Protein AF-A0A8T8CUB3-F1 (afdb_monomer_lite)

pLDDT: mean 82.71, std 12.49, range [36.94, 92.12]

Structure (mmCIF, N/CA/C/O backbone):
data_AF-A0A8T8CUB3-F1
#
_entry.id   AF-A0A8T8CUB3-F1
#
loop_
_atom_site.group_PDB
_atom_site.id
_atom_site.type_symbol
_atom_site.label_atom_id
_atom_site.label_alt_id
_atom_site.label_comp_id
_atom_site.label_asym_id
_atom_site.label_entity_id
_atom_site.label_seq_id
_atom_site.pdbx_PDB_ins_code
_atom_site.Cartn_x
_atom_site.Cartn_y
_atom_site.Cartn_z
_atom_site.occupancy
_atom_site.B_iso_or_equiv
_atom_site.auth_seq_id
_atom_site.auth_comp_id
_atom_site.auth_asym_id
_atom_site.auth_atom_id
_atom_site.pdbx_PDB_model_num
ATOM 1 N N . MET A 1 1 ? 21.169 8.599 -9.850 1.00 50.97 1 MET A N 1
ATOM 2 C CA . MET A 1 1 ? 19.977 8.765 -8.990 1.00 50.97 1 MET A CA 1
ATOM 3 C C . MET A 1 1 ? 20.097 10.089 -8.255 1.00 50.97 1 MET A C 1
ATOM 5 O O . MET A 1 1 ? 21.104 10.265 -7.575 1.00 50.97 1 MET A O 1
ATOM 9 N N . PRO A 1 2 ? 19.155 11.033 -8.402 1.00 53.00 2 PRO A N 1
ATOM 10 C CA . PRO A 1 2 ? 19.128 12.199 -7.525 1.00 53.00 2 PRO A CA 1
ATOM 11 C C . PRO A 1 2 ? 19.011 11.725 -6.070 1.00 53.00 2 PRO A C 1
ATOM 13 O O . PRO A 1 2 ? 18.234 10.813 -5.780 1.00 53.00 2 PRO A O 1
ATOM 16 N N . LYS A 1 3 ? 19.822 12.296 -5.170 1.00 63.41 3 LYS A N 1
ATOM 17 C CA . LYS A 1 3 ? 19.738 12.015 -3.732 1.00 63.41 3 LYS A CA 1
ATOM 18 C C . LYS A 1 3 ? 18.378 12.514 -3.251 1.00 63.41 3 LYS A C 1
ATOM 20 O O . LYS A 1 3 ? 18.123 13.714 -3.267 1.00 63.41 3 LYS A O 1
ATOM 25 N N . LEU A 1 4 ? 17.492 11.581 -2.916 1.00 69.06 4 LEU A N 1
ATOM 26 C CA . LEU A 1 4 ? 16.205 11.904 -2.313 1.00 69.06 4 LEU A CA 1
ATOM 27 C C . LEU A 1 4 ? 16.450 12.475 -0.917 1.00 69.06 4 LEU A C 1
ATOM 29 O O . LEU A 1 4 ? 17.323 11.995 -0.194 1.00 69.06 4 LEU A O 1
ATOM 33 N N . ASP A 1 5 ? 15.675 13.496 -0.570 1.00 83.88 5 ASP A N 1
ATOM 34 C CA . ASP A 1 5 ? 15.672 14.099 0.756 1.00 83.88 5 ASP A CA 1
ATOM 35 C C . ASP A 1 5 ? 15.454 13.008 1.840 1.00 83.88 5 ASP A C 1
ATOM 37 O O . ASP A 1 5 ? 14.534 12.189 1.694 1.00 83.88 5 ASP A O 1
ATOM 41 N N . PRO A 1 6 ? 16.293 12.943 2.894 1.00 83.31 6 PRO A N 1
ATOM 42 C CA . PRO A 1 6 ? 16.169 11.943 3.955 1.00 83.31 6 PRO A CA 1
ATOM 43 C C . PRO A 1 6 ? 14.801 11.947 4.649 1.00 83.31 6 PRO A C 1
ATOM 45 O O . PRO A 1 6 ? 14.264 10.877 4.948 1.00 83.31 6 PRO A O 1
ATOM 48 N N . ASP A 1 7 ? 14.198 13.118 4.848 1.00 86.00 7 ASP A N 1
ATOM 49 C CA . ASP A 1 7 ? 12.898 13.256 5.507 1.00 86.00 7 ASP A CA 1
ATOM 50 C C . ASP A 1 7 ? 11.778 12.751 4.598 1.00 86.00 7 ASP A C 1
ATOM 52 O O . ASP A 1 7 ? 10.827 12.094 5.042 1.00 86.00 7 ASP A O 1
ATOM 56 N N . LEU A 1 8 ? 11.920 12.980 3.289 1.00 82.44 8 LEU A N 1
ATOM 57 C CA . LEU A 1 8 ? 11.018 12.411 2.295 1.00 82.44 8 LEU A CA 1
ATOM 58 C C . LEU A 1 8 ? 11.084 10.879 2.306 1.00 82.44 8 LEU A C 1
ATOM 60 O O . LEU A 1 8 ? 10.040 10.227 2.247 1.00 82.44 8 LEU A O 1
ATOM 64 N N . LEU A 1 9 ? 12.280 10.294 2.401 1.00 83.00 9 LEU A N 1
ATOM 65 C CA . LEU A 1 9 ? 12.453 8.842 2.499 1.00 83.00 9 LEU A CA 1
ATOM 66 C C . LEU A 1 9 ? 11.840 8.283 3.786 1.00 83.00 9 LEU A C 1
ATOM 68 O O . LEU A 1 9 ? 11.083 7.313 3.721 1.00 83.00 9 LEU A O 1
ATOM 72 N N . ALA A 1 10 ? 12.086 8.924 4.930 1.00 88.00 10 ALA A N 1
ATOM 73 C CA . ALA A 1 10 ? 11.518 8.515 6.212 1.00 88.00 10 ALA A CA 1
ATOM 74 C C . ALA A 1 10 ? 9.980 8.538 6.190 1.00 88.00 10 ALA A C 1
ATOM 76 O O . ALA A 1 10 ? 9.326 7.594 6.643 1.00 88.00 10 ALA A O 1
ATOM 77 N N . ARG A 1 11 ? 9.382 9.581 5.597 1.00 85.88 11 ARG A N 1
ATOM 78 C CA . ARG A 1 11 ? 7.923 9.688 5.444 1.00 85.88 11 ARG A CA 1
ATOM 79 C C . ARG A 1 11 ? 7.361 8.590 4.541 1.00 85.88 11 ARG A C 1
ATOM 81 O O . ARG A 1 11 ? 6.317 8.022 4.854 1.00 85.88 11 ARG A O 1
ATOM 88 N N . ARG A 1 12 ? 8.044 8.277 3.436 1.00 87.31 12 ARG A N 1
ATOM 89 C CA . ARG A 1 12 ? 7.644 7.196 2.521 1.00 87.31 12 ARG A CA 1
ATOM 90 C C . ARG A 1 12 ? 7.737 5.823 3.180 1.00 87.31 12 ARG A C 1
ATOM 92 O O . ARG A 1 12 ? 6.804 5.044 3.019 1.00 87.31 12 ARG A O 1
ATOM 99 N N . SER A 1 13 ? 8.802 5.561 3.942 1.00 87.19 13 SER A N 1
ATOM 100 C CA . SER A 1 13 ? 8.964 4.312 4.698 1.00 87.19 13 SER A CA 1
ATOM 101 C C . SER A 1 13 ? 7.792 4.098 5.643 1.00 87.19 13 SER A C 1
ATOM 103 O O . SER A 1 13 ? 7.119 3.083 5.540 1.00 87.19 13 SER A O 1
ATOM 105 N N . ARG A 1 14 ? 7.454 5.104 6.462 1.00 89.94 14 ARG A N 1
ATOM 106 C CA . ARG A 1 14 ? 6.320 5.006 7.396 1.00 89.94 14 ARG A CA 1
ATOM 107 C C . ARG A 1 14 ? 5.006 4.657 6.705 1.00 89.94 14 ARG A C 1
ATOM 109 O O . ARG A 1 14 ? 4.259 3.830 7.208 1.00 89.94 14 ARG A O 1
ATOM 116 N N . ILE A 1 15 ? 4.730 5.253 5.543 1.00 89.38 15 ILE A N 1
ATOM 117 C CA . ILE A 1 15 ? 3.519 4.931 4.774 1.00 89.38 15 ILE A CA 1
ATOM 118 C C . ILE A 1 15 ? 3.527 3.460 4.337 1.00 89.38 15 ILE A C 1
ATOM 120 O O . ILE A 1 15 ? 2.497 2.798 4.428 1.00 89.38 15 ILE A O 1
ATOM 124 N N . LEU A 1 16 ? 4.664 2.943 3.867 1.00 89.00 16 LEU A N 1
ATOM 125 C CA . LEU A 1 16 ? 4.786 1.539 3.469 1.00 89.00 16 LEU A CA 1
ATOM 126 C C . LEU A 1 16 ? 4.656 0.592 4.668 1.00 89.00 16 LEU A C 1
ATOM 128 O O . LEU A 1 16 ? 3.956 -0.413 4.565 1.00 89.00 16 LEU A O 1
ATOM 132 N N . ASP A 1 17 ? 5.257 0.941 5.803 1.00 91.12 17 ASP A N 1
ATOM 133 C CA . ASP A 1 17 ? 5.165 0.170 7.045 1.00 91.12 17 ASP A CA 1
ATOM 134 C C . ASP A 1 17 ? 3.710 0.088 7.531 1.00 91.12 17 ASP A C 1
ATOM 136 O O . ASP A 1 17 ? 3.199 -1.000 7.798 1.00 91.12 17 ASP A O 1
ATOM 140 N N . GLU A 1 18 ? 2.991 1.216 7.528 1.00 91.19 18 GLU A N 1
ATOM 141 C CA . GLU A 1 18 ? 1.561 1.266 7.854 1.00 91.19 18 GLU A CA 1
ATOM 142 C C . GLU A 1 18 ? 0.721 0.373 6.930 1.00 91.19 18 GLU A C 1
ATOM 144 O O . GLU A 1 18 ? -0.195 -0.314 7.387 1.00 91.19 18 GLU A O 1
ATOM 149 N N . ILE A 1 19 ? 1.030 0.347 5.630 1.00 89.56 19 ILE A N 1
ATOM 150 C CA . ILE A 1 19 ? 0.344 -0.531 4.675 1.00 89.56 19 ILE A CA 1
ATOM 151 C C . ILE A 1 19 ? 0.628 -1.992 5.002 1.00 89.56 19 ILE A C 1
ATOM 153 O O . ILE A 1 19 ? -0.308 -2.790 5.053 1.00 89.56 19 ILE A O 1
ATOM 157 N N . CYS A 1 20 ? 1.888 -2.351 5.241 1.00 90.38 20 CYS A N 1
ATOM 158 C CA . CYS A 1 20 ? 2.283 -3.716 5.573 1.00 90.38 20 CYS A CA 1
ATOM 159 C C . CYS A 1 20 ? 1.600 -4.218 6.850 1.00 90.38 20 CYS A C 1
ATOM 161 O O . CYS A 1 20 ? 1.137 -5.364 6.883 1.00 90.38 20 CYS A O 1
ATOM 163 N N . ASP A 1 21 ? 1.485 -3.359 7.863 1.00 91.81 21 ASP A N 1
ATOM 164 C CA . ASP A 1 21 ? 0.852 -3.679 9.142 1.00 91.81 21 ASP A CA 1
ATOM 165 C C . ASP A 1 21 ? -0.677 -3.596 9.129 1.00 91.81 21 ASP A C 1
ATOM 167 O O . ASP A 1 21 ? -1.332 -4.214 9.979 1.00 91.81 21 ASP A O 1
ATOM 171 N N . SER A 1 22 ? -1.266 -2.899 8.152 1.00 89.38 22 SER A N 1
ATOM 172 C CA . SER A 1 22 ? -2.718 -2.842 7.990 1.00 89.38 22 SER A CA 1
ATOM 173 C C . SER A 1 22 ? -3.312 -4.242 7.803 1.00 89.38 22 SER A C 1
ATOM 175 O O . SER A 1 22 ? -2.703 -5.139 7.210 1.00 89.38 22 SER A O 1
ATOM 177 N N . LYS A 1 23 ? -4.520 -4.462 8.334 1.00 90.12 23 LYS A N 1
ATOM 178 C CA . LYS A 1 23 ? -5.184 -5.769 8.291 1.00 90.12 23 LYS A CA 1
ATOM 179 C C . LYS A 1 23 ? -6.242 -5.810 7.196 1.00 90.12 23 LYS A C 1
ATOM 181 O O . LYS A 1 23 ? -7.105 -4.947 7.129 1.00 90.12 23 LYS A O 1
ATOM 186 N N . HIS A 1 24 ? -6.235 -6.877 6.408 1.00 86.25 24 HIS A N 1
ATOM 187 C CA . HIS A 1 24 ? -7.318 -7.251 5.510 1.00 86.25 24 HIS A CA 1
ATOM 188 C C . HIS A 1 24 ? -7.827 -8.639 5.891 1.00 86.25 24 HIS A C 1
ATOM 190 O O . HIS A 1 24 ? -7.066 -9.608 5.884 1.00 86.25 24 HIS A O 1
ATOM 196 N N . ARG A 1 25 ? -9.114 -8.745 6.250 1.00 85.19 25 ARG A N 1
ATOM 197 C CA . ARG A 1 25 ? -9.756 -10.016 6.648 1.00 85.19 25 ARG A CA 1
ATOM 198 C C . ARG A 1 25 ? -8.948 -10.798 7.701 1.00 85.19 25 ARG A C 1
ATOM 200 O O . ARG A 1 25 ? -8.748 -12.003 7.588 1.00 85.19 25 ARG A O 1
ATOM 207 N N . GLY A 1 26 ? -8.427 -10.085 8.701 1.00 85.50 26 GLY A N 1
ATOM 208 C CA . GLY A 1 26 ? -7.647 -10.662 9.802 1.00 85.50 26 GLY A CA 1
ATOM 209 C C . GLY A 1 26 ? -6.172 -10.958 9.498 1.00 85.50 26 GLY A C 1
ATOM 210 O O . GLY A 1 26 ? -5.435 -11.286 10.425 1.00 85.50 26 GLY A O 1
ATOM 211 N N . LYS A 1 27 ? -5.704 -10.795 8.253 1.00 88.00 27 LYS A N 1
ATOM 212 C CA . LYS A 1 27 ? -4.292 -10.969 7.867 1.00 88.00 27 LYS A CA 1
ATOM 213 C C . LYS A 1 27 ? -3.619 -9.621 7.624 1.00 88.00 27 LYS A C 1
ATOM 215 O O . LYS A 1 27 ? -4.265 -8.699 7.137 1.00 88.00 27 LYS A O 1
ATOM 220 N N . LYS A 1 28 ? -2.327 -9.505 7.940 1.00 90.44 28 LYS A N 1
ATOM 221 C CA . LYS A 1 28 ? -1.524 -8.327 7.574 1.00 90.44 28 LYS A CA 1
ATOM 222 C C . LYS A 1 28 ? -1.426 -8.222 6.050 1.00 90.44 28 LYS A C 1
ATOM 224 O O . LYS A 1 28 ? -1.167 -9.225 5.392 1.00 90.44 28 LYS A O 1
ATOM 229 N N . ARG A 1 29 ? -1.613 -7.035 5.472 1.00 88.31 29 ARG A N 1
ATOM 230 C CA . ARG A 1 29 ? -1.539 -6.854 4.013 1.00 88.31 29 ARG A CA 1
ATOM 231 C C . ARG A 1 29 ? -0.132 -7.097 3.475 1.00 88.31 29 ARG A C 1
ATOM 233 O O . ARG A 1 29 ? -0.008 -7.593 2.361 1.00 88.31 29 ARG A O 1
ATOM 240 N N . GLY A 1 30 ? 0.901 -6.870 4.287 1.00 86.38 30 GLY A N 1
ATOM 241 C CA . GLY A 1 30 ? 2.286 -7.196 3.937 1.00 86.38 30 GLY A CA 1
ATOM 242 C C . GLY A 1 30 ? 2.552 -8.690 3.705 1.00 86.38 30 GLY A C 1
ATOM 243 O O . GLY A 1 30 ? 3.549 -9.029 3.078 1.00 86.38 30 GLY A O 1
ATOM 244 N N . SER A 1 31 ? 1.675 -9.595 4.163 1.00 86.88 31 SER A N 1
ATOM 245 C CA . SER A 1 31 ? 1.801 -11.038 3.897 1.00 86.88 31 SER A CA 1
ATOM 246 C C . SER A 1 31 ? 0.953 -11.533 2.721 1.00 86.88 31 SER A C 1
ATOM 248 O O . SER A 1 31 ? 0.935 -12.732 2.439 1.00 86.88 31 SER A O 1
ATOM 250 N N . LEU A 1 32 ? 0.237 -10.640 2.030 1.00 87.06 32 LEU A N 1
ATOM 251 C CA . LEU A 1 32 ? -0.571 -10.992 0.864 1.00 87.06 32 LEU A CA 1
ATOM 252 C C . LEU A 1 32 ? 0.279 -11.001 -0.419 1.00 87.06 32 LEU A C 1
ATOM 254 O O . LEU A 1 32 ? 1.208 -10.205 -0.558 1.00 87.06 32 LEU A O 1
ATOM 258 N N . PRO A 1 33 ? -0.037 -11.874 -1.394 1.00 85.75 33 PRO A N 1
ATOM 259 C CA . PRO A 1 33 ? 0.722 -11.956 -2.637 1.00 85.75 33 PRO A CA 1
ATOM 260 C C . PRO A 1 33 ? 0.534 -10.696 -3.493 1.00 85.75 33 PRO A C 1
ATOM 262 O O . PRO A 1 33 ? -0.559 -10.435 -3.999 1.00 85.75 33 PRO A O 1
ATOM 265 N N . PHE A 1 34 ? 1.622 -9.955 -3.734 1.00 83.19 34 PHE A N 1
ATOM 266 C CA . PHE A 1 34 ? 1.589 -8.746 -4.569 1.00 83.19 34 PHE A CA 1
ATOM 267 C C . PHE A 1 34 ? 1.193 -9.037 -6.026 1.00 83.19 34 PHE A C 1
ATOM 269 O O . PHE A 1 34 ? 0.613 -8.185 -6.688 1.00 83.19 34 PHE A O 1
ATOM 276 N N . ALA A 1 35 ? 1.472 -10.245 -6.527 1.00 82.31 35 ALA A N 1
ATOM 277 C CA . ALA A 1 35 ? 1.175 -10.647 -7.902 1.00 82.31 35 ALA A CA 1
ATOM 278 C C . ALA A 1 35 ? -0.333 -10.662 -8.225 1.00 82.31 35 ALA A C 1
ATOM 280 O O . ALA A 1 35 ? -0.719 -10.598 -9.390 1.00 82.31 35 ALA A O 1
ATOM 281 N N . LEU A 1 36 ? -1.183 -10.734 -7.194 1.00 84.38 36 LEU A N 1
ATOM 282 C CA . LEU A 1 36 ? -2.644 -10.656 -7.304 1.00 84.38 36 LEU A CA 1
ATOM 283 C C . LEU A 1 36 ? -3.188 -9.270 -6.927 1.00 84.38 36 LEU A C 1
ATOM 285 O O . LEU A 1 36 ? -4.403 -9.067 -6.880 1.00 84.38 36 LEU A O 1
ATOM 289 N N . MET A 1 37 ? -2.307 -8.316 -6.620 1.00 85.25 37 MET A N 1
ATOM 290 C CA . MET A 1 37 ? -2.708 -6.966 -6.266 1.00 85.25 37 MET A CA 1
ATOM 291 C C . MET A 1 37 ? -3.150 -6.212 -7.524 1.00 85.25 37 MET A C 1
ATOM 293 O O . MET A 1 37 ? -2.424 -6.131 -8.510 1.00 85.25 37 MET A O 1
ATOM 297 N N . ASP A 1 38 ? -4.349 -5.639 -7.467 1.00 84.75 38 ASP A N 1
ATOM 298 C CA . ASP A 1 38 ? -4.939 -4.835 -8.531 1.00 84.75 38 ASP A CA 1
ATOM 299 C C . ASP A 1 38 ? -5.094 -3.398 -8.018 1.00 84.75 38 ASP A C 1
ATOM 301 O O . ASP A 1 38 ? -5.103 -3.141 -6.808 1.00 84.75 38 ASP A O 1
ATOM 305 N N . ARG A 1 39 ? -5.275 -2.451 -8.936 1.00 85.31 39 ARG A N 1
ATOM 306 C CA . ARG A 1 39 ? -5.515 -1.040 -8.635 1.00 85.31 39 ARG A CA 1
ATOM 307 C C . ARG A 1 39 ? -6.680 -0.852 -7.664 1.00 85.31 39 ARG A C 1
ATOM 309 O O . ARG A 1 39 ? -6.617 0.036 -6.822 1.00 85.31 39 ARG A O 1
ATOM 316 N N . ARG A 1 40 ? -7.724 -1.684 -7.755 1.00 87.56 40 ARG A N 1
ATOM 317 C CA . ARG A 1 40 ? -8.880 -1.640 -6.839 1.00 87.56 40 ARG A CA 1
ATOM 318 C C . ARG A 1 40 ? -8.458 -1.816 -5.380 1.00 87.56 40 ARG A C 1
ATOM 320 O O . ARG A 1 40 ? -8.828 -0.992 -4.556 1.00 87.56 40 ARG A O 1
ATOM 327 N N . HIS A 1 41 ? -7.594 -2.790 -5.090 1.00 88.62 41 HIS A N 1
ATOM 328 C CA . HIS A 1 41 ? -7.088 -3.020 -3.735 1.00 88.62 41 HIS A CA 1
ATOM 329 C C . HIS A 1 41 ? -6.273 -1.827 -3.219 1.00 88.62 41 HIS A C 1
ATOM 331 O O . HIS A 1 41 ? -6.386 -1.465 -2.056 1.00 88.62 41 HIS A O 1
ATOM 337 N N . VAL A 1 42 ? -5.477 -1.178 -4.078 1.00 88.06 42 V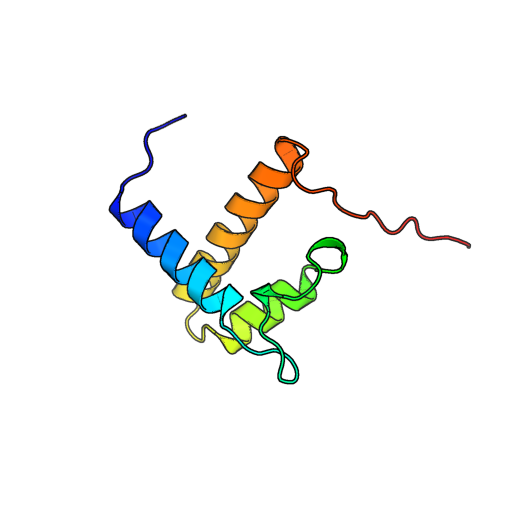AL A N 1
ATOM 338 C CA . VAL A 1 42 ? -4.712 0.023 -3.695 1.00 88.06 42 VAL A CA 1
ATOM 339 C C . VAL A 1 42 ? -5.644 1.173 -3.307 1.00 88.06 42 VAL A C 1
ATOM 341 O O . VAL A 1 42 ? -5.366 1.884 -2.343 1.00 88.06 42 VAL A O 1
ATOM 344 N N . LEU A 1 43 ? -6.754 1.349 -4.028 1.00 90.81 43 LEU A N 1
ATOM 345 C CA . LEU A 1 43 ? -7.758 2.365 -3.704 1.00 90.81 43 LEU A CA 1
ATOM 346 C C . LEU A 1 43 ? -8.521 2.037 -2.419 1.00 90.81 43 LEU A C 1
ATOM 348 O O . LEU A 1 43 ? -8.721 2.932 -1.609 1.00 90.81 43 LEU A O 1
ATOM 352 N N . GLU A 1 44 ? -8.872 0.771 -2.196 1.00 90.81 44 GLU A N 1
ATOM 353 C CA . GLU A 1 44 ? -9.487 0.332 -0.938 1.00 90.81 44 GLU A CA 1
ATOM 354 C C . GLU A 1 44 ? -8.570 0.622 0.256 1.00 90.81 44 GLU A C 1
ATOM 356 O O . GLU A 1 44 ? -9.001 1.236 1.225 1.00 90.81 44 GLU A O 1
ATOM 361 N N . ILE A 1 45 ? -7.281 0.266 0.169 1.00 90.75 45 ILE A N 1
ATOM 362 C CA . ILE A 1 45 ? -6.308 0.549 1.238 1.00 90.75 45 ILE A CA 1
ATOM 363 C C . ILE A 1 45 ? -6.182 2.056 1.471 1.00 90.75 45 ILE A C 1
ATOM 365 O O . ILE A 1 45 ? -6.135 2.509 2.613 1.00 90.75 45 ILE A O 1
ATOM 369 N N . ARG A 1 46 ? -6.120 2.837 0.388 1.00 91.38 46 ARG A N 1
ATOM 370 C CA . ARG A 1 46 ? -6.057 4.298 0.452 1.00 91.38 46 ARG A CA 1
ATOM 371 C C . ARG A 1 46 ? -7.259 4.857 1.212 1.00 91.38 46 ARG A C 1
ATOM 373 O O . ARG A 1 46 ? -7.064 5.693 2.087 1.00 91.38 46 ARG A O 1
ATOM 380 N N . ASP A 1 47 ? -8.461 4.403 0.878 1.00 89.94 47 ASP A N 1
ATOM 381 C CA . ASP A 1 47 ? -9.705 4.904 1.465 1.00 89.94 47 ASP A CA 1
ATOM 382 C C . ASP A 1 47 ? -9.886 4.432 2.918 1.00 89.94 47 ASP A C 1
ATOM 384 O O . ASP A 1 47 ? -10.403 5.180 3.743 1.00 89.94 47 ASP A O 1
ATOM 388 N N . GLU A 1 48 ? -9.386 3.242 3.262 1.00 90.25 48 GLU A N 1
ATOM 389 C CA . GLU A 1 48 ? -9.348 2.732 4.639 1.00 90.25 48 GLU A CA 1
ATOM 390 C C . GLU A 1 48 ? -8.352 3.497 5.528 1.00 90.25 48 GLU A C 1
ATOM 392 O O . GLU A 1 48 ? -8.652 3.797 6.682 1.00 90.25 48 GLU A O 1
ATOM 397 N N . LEU A 1 49 ? -7.152 3.801 5.018 1.00 87.88 49 LEU A N 1
ATOM 398 C CA . LEU A 1 49 ? -6.067 4.380 5.819 1.00 87.88 49 LEU A CA 1
ATOM 399 C C . LEU A 1 49 ? -6.038 5.910 5.817 1.00 87.88 49 LEU A C 1
ATOM 401 O O . LEU A 1 49 ? -5.379 6.497 6.681 1.00 87.88 49 LEU A O 1
ATOM 405 N N . ARG A 1 50 ? -6.668 6.570 4.836 1.00 92.12 50 ARG A N 1
ATOM 406 C CA . ARG A 1 50 ? -6.588 8.024 4.632 1.00 92.12 50 ARG A CA 1
ATOM 407 C C . ARG A 1 50 ? -7.944 8.616 4.255 1.00 92.12 50 ARG A C 1
ATOM 409 O O . ARG A 1 50 ? -8.533 8.280 3.233 1.00 92.12 50 ARG A O 1
ATOM 416 N N . SER A 1 51 ? -8.371 9.614 5.023 1.00 89.31 51 SER A N 1
ATOM 417 C CA . SER A 1 51 ? -9.620 10.352 4.797 1.00 89.31 51 SER A CA 1
ATOM 418 C C . SER A 1 51 ? -9.432 11.699 4.093 1.00 89.31 51 SER A C 1
ATOM 420 O O . SER A 1 51 ? -10.389 12.244 3.550 1.00 89.31 51 SER A O 1
ATOM 422 N N . THR A 1 52 ? -8.216 12.260 4.088 1.00 91.69 52 THR A N 1
ATOM 423 C CA . THR A 1 52 ? -7.957 13.584 3.505 1.00 91.69 52 THR A CA 1
ATOM 424 C C . THR A 1 52 ? -7.419 13.483 2.073 1.00 91.69 52 THR A C 1
ATOM 426 O O . THR A 1 52 ? -6.520 12.675 1.816 1.00 91.69 52 THR A O 1
ATOM 429 N N . PRO A 1 53 ? -7.878 14.338 1.134 1.00 88.56 53 PRO A N 1
ATOM 430 C CA . PRO A 1 53 ? -7.441 14.284 -0.266 1.00 88.56 53 PRO A CA 1
ATOM 431 C C . PRO A 1 53 ? -5.920 14.386 -0.450 1.00 88.56 53 PRO A C 1
ATOM 433 O O . PRO A 1 53 ? -5.337 13.692 -1.284 1.00 88.56 53 PRO A O 1
ATOM 436 N N . GLY A 1 54 ? -5.252 15.214 0.361 1.00 89.06 54 GLY A N 1
ATOM 437 C CA . GLY A 1 54 ? -3.795 15.363 0.322 1.00 89.06 54 GLY A CA 1
ATOM 438 C C . GLY A 1 54 ? -3.064 14.070 0.688 1.00 89.06 54 GLY A C 1
ATOM 439 O O . GLY A 1 54 ? -2.174 13.632 -0.040 1.00 89.06 54 GLY A O 1
ATOM 440 N N . ALA A 1 55 ? -3.483 13.408 1.768 1.00 87.62 55 ALA A N 1
ATOM 441 C CA . ALA A 1 55 ? -2.839 12.179 2.218 1.00 87.62 55 ALA A CA 1
ATOM 442 C C . ALA A 1 55 ? -3.154 10.981 1.307 1.00 87.62 55 ALA A C 1
ATOM 444 O O . ALA A 1 55 ? -2.302 10.113 1.116 1.00 87.62 55 ALA A O 1
ATOM 445 N N . GLN A 1 56 ? -4.341 10.959 0.697 1.00 91.81 56 GLN A N 1
ATOM 446 C CA . GLN A 1 56 ? -4.701 9.994 -0.342 1.00 91.81 56 GLN A CA 1
ATOM 447 C C . GLN A 1 56 ? -3.808 10.121 -1.587 1.00 91.81 56 GLN A C 1
ATOM 449 O O . GLN A 1 56 ? -3.370 9.112 -2.141 1.00 91.81 56 GLN A O 1
ATOM 454 N N . ASN A 1 57 ? -3.512 11.348 -2.025 1.00 91.00 57 ASN A N 1
ATOM 455 C CA . ASN A 1 57 ? -2.617 11.587 -3.157 1.00 91.00 57 ASN A CA 1
ATOM 456 C C . ASN A 1 57 ? -1.175 1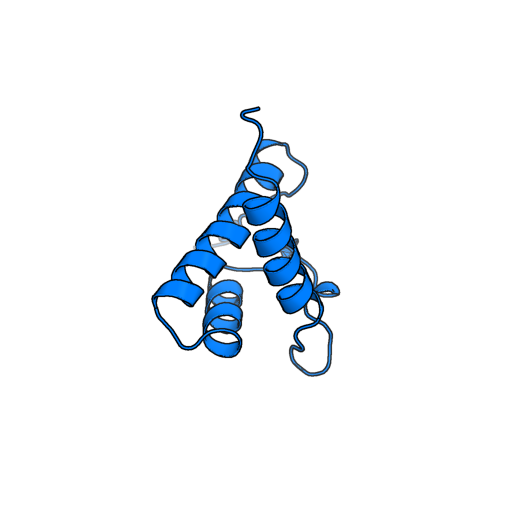1.174 -2.835 1.00 91.00 57 ASN A C 1
ATOM 458 O O . ASN A 1 57 ? -0.534 10.487 -3.632 1.00 91.00 57 ASN A O 1
ATOM 462 N N . ASP A 1 58 ? -0.681 11.548 -1.652 1.00 88.75 58 ASP A N 1
ATOM 463 C CA . ASP A 1 58 ? 0.644 11.140 -1.182 1.00 88.75 58 AS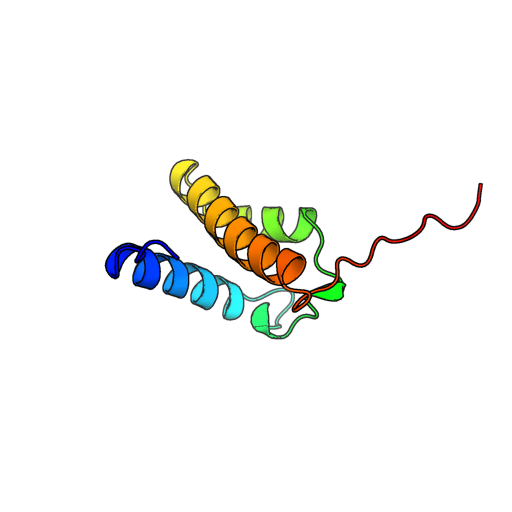P A CA 1
ATOM 464 C C . ASP A 1 58 ? 0.767 9.609 -1.166 1.00 88.75 58 ASP A C 1
ATOM 466 O O . ASP A 1 58 ? 1.725 9.067 -1.710 1.00 88.75 58 ASP A O 1
ATOM 470 N N . PHE A 1 59 ? -0.242 8.902 -0.652 1.00 90.69 59 PHE A N 1
ATOM 471 C CA . PHE A 1 59 ? -0.294 7.440 -0.643 1.00 90.69 59 PHE A CA 1
ATOM 472 C C . PHE A 1 59 ? -0.129 6.829 -2.042 1.00 90.69 59 PHE A C 1
ATOM 474 O O . PHE A 1 59 ? 0.740 5.981 -2.265 1.00 90.69 59 PHE A O 1
ATOM 481 N N . VAL A 1 60 ? -0.932 7.290 -3.009 1.00 90.62 60 VAL A N 1
ATOM 482 C CA . VAL A 1 60 ? -0.888 6.779 -4.388 1.00 90.62 60 VAL A CA 1
ATOM 483 C C . VAL A 1 60 ? 0.474 7.051 -5.021 1.00 90.62 60 VAL A C 1
ATOM 485 O O . VAL A 1 60 ? 1.008 6.171 -5.697 1.00 90.62 60 VAL A O 1
ATOM 488 N N . LYS A 1 61 ? 1.075 8.220 -4.769 1.00 89.62 61 LYS A N 1
ATOM 489 C CA . LYS A 1 61 ? 2.415 8.560 -5.272 1.00 89.62 61 LYS A CA 1
ATOM 490 C C . LYS A 1 61 ? 3.489 7.623 -4.727 1.00 89.62 61 LYS A C 1
ATOM 492 O O . LYS A 1 61 ? 4.340 7.186 -5.497 1.00 89.62 61 LYS A O 1
ATOM 497 N N . VAL A 1 62 ? 3.451 7.297 -3.433 1.00 90.81 62 VAL A N 1
ATOM 498 C CA . VAL A 1 62 ? 4.430 6.387 -2.813 1.00 90.81 62 V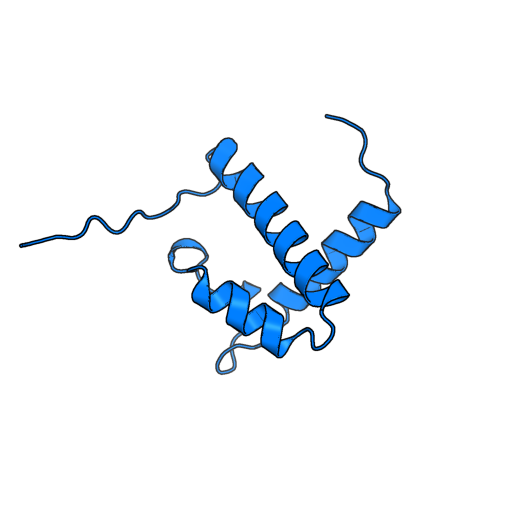AL A CA 1
ATOM 499 C C . VAL A 1 62 ? 4.334 4.986 -3.410 1.00 90.81 62 VAL A C 1
ATOM 501 O O . VAL A 1 62 ? 5.345 4.442 -3.852 1.00 90.81 62 VAL A O 1
ATOM 504 N N . ILE A 1 63 ? 3.124 4.431 -3.492 1.00 89.50 63 ILE A N 1
ATOM 505 C CA . ILE A 1 63 ? 2.905 3.084 -4.037 1.00 89.50 63 ILE A CA 1
ATOM 506 C C . ILE A 1 63 ? 3.265 3.021 -5.521 1.00 89.50 63 ILE A C 1
ATOM 508 O O . ILE A 1 63 ? 3.953 2.093 -5.948 1.00 89.50 63 ILE A O 1
ATOM 512 N N . SER A 1 64 ? 2.868 4.033 -6.296 1.00 88.75 64 SER A N 1
ATOM 513 C CA . SER A 1 64 ? 3.195 4.117 -7.723 1.00 88.75 64 SER A CA 1
ATOM 514 C C . SER A 1 64 ? 4.701 4.204 -7.955 1.00 88.75 64 SER A C 1
ATOM 516 O O . SER A 1 64 ? 5.210 3.536 -8.846 1.00 88.75 64 SER A O 1
ATOM 518 N N . ALA A 1 65 ? 5.426 4.976 -7.140 1.00 88.81 65 ALA A N 1
ATOM 519 C CA . ALA A 1 65 ? 6.877 5.078 -7.253 1.00 88.81 65 ALA A CA 1
ATOM 520 C C . ALA A 1 65 ? 7.575 3.744 -6.939 1.00 88.81 65 ALA A C 1
ATOM 522 O O . ALA A 1 65 ? 8.477 3.343 -7.669 1.00 88.81 65 ALA A O 1
ATOM 523 N N . MET A 1 66 ? 7.141 3.043 -5.886 1.00 87.00 66 MET A N 1
ATOM 524 C CA . MET A 1 66 ? 7.733 1.765 -5.482 1.00 87.00 66 MET A CA 1
ATOM 525 C C . MET A 1 66 ? 7.509 0.674 -6.535 1.00 87.00 66 MET A C 1
ATOM 527 O O . MET A 1 66 ? 8.468 0.055 -6.994 1.00 87.00 66 MET A O 1
ATOM 531 N N . TYR A 1 67 ? 6.255 0.445 -6.942 1.00 84.31 67 TYR A N 1
ATOM 532 C CA . TYR A 1 67 ? 5.952 -0.588 -7.935 1.00 84.31 67 TYR A CA 1
ATOM 533 C C . TYR A 1 67 ? 6.389 -0.194 -9.344 1.00 84.31 67 TYR A C 1
ATOM 535 O O . TYR A 1 67 ? 6.785 -1.073 -10.099 1.00 84.31 67 TYR A O 1
ATOM 543 N N . GLY A 1 68 ? 6.374 1.097 -9.691 1.00 86.69 68 GLY A N 1
ATOM 544 C CA . GLY A 1 68 ? 6.920 1.592 -10.955 1.00 86.69 68 GLY A CA 1
ATOM 545 C C . GLY A 1 68 ? 8.395 1.229 -11.095 1.00 86.69 68 GLY A C 1
ATOM 546 O O . GLY A 1 68 ? 8.762 0.531 -12.035 1.00 86.69 68 GLY A O 1
ATOM 547 N N . TRP A 1 69 ? 9.209 1.570 -10.089 1.00 88.62 69 TRP A N 1
ATOM 548 C CA . TRP A 1 69 ? 10.621 1.182 -10.059 1.00 88.62 69 TRP A CA 1
ATOM 549 C C . TRP A 1 69 ? 10.807 -0.342 -10.100 1.00 88.62 69 TRP A C 1
ATOM 551 O O . TRP A 1 69 ? 11.633 -0.844 -10.862 1.00 88.62 69 TRP A O 1
ATOM 561 N N . ALA A 1 70 ? 10.028 -1.091 -9.312 1.00 86.31 70 ALA A N 1
ATOM 562 C CA . ALA A 1 70 ? 10.152 -2.547 -9.251 1.00 86.31 70 ALA A CA 1
ATOM 563 C C . ALA A 1 70 ? 9.804 -3.228 -10.585 1.00 86.31 70 ALA A C 1
ATOM 565 O O . ALA A 1 70 ? 10.428 -4.225 -10.938 1.00 86.31 70 ALA A O 1
ATOM 566 N N . VAL A 1 71 ? 8.829 -2.699 -11.327 1.00 85.44 71 VAL A N 1
ATOM 567 C CA . VAL A 1 71 ? 8.457 -3.201 -12.657 1.00 85.44 71 VAL A CA 1
ATOM 568 C C . VAL A 1 71 ? 9.508 -2.826 -13.700 1.00 85.44 71 VAL A C 1
ATOM 570 O O . VAL A 1 71 ? 9.901 -3.682 -14.487 1.00 85.44 71 VAL A O 1
ATOM 573 N N . GLU A 1 7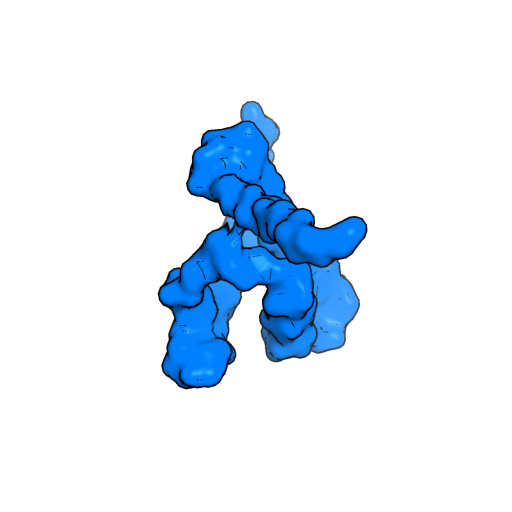2 ? 10.004 -1.587 -13.682 1.00 87.25 72 GLU A N 1
ATOM 574 C CA . GLU A 1 72 ? 11.063 -1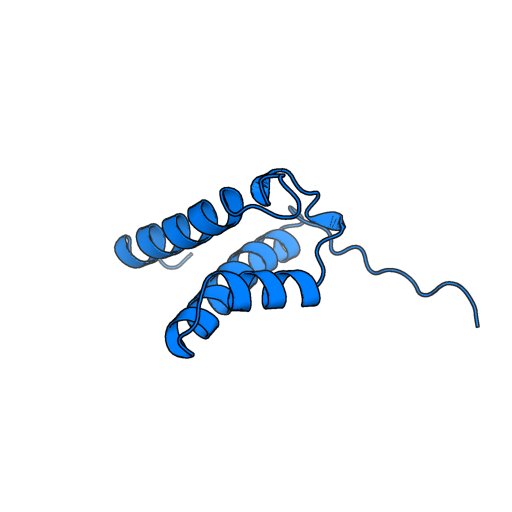.118 -14.590 1.00 87.25 72 GLU A CA 1
ATOM 575 C C . GLU A 1 72 ? 12.373 -1.903 -14.435 1.00 87.25 72 GLU A C 1
ATOM 577 O O . GLU A 1 72 ? 13.085 -2.105 -15.413 1.00 87.25 72 GLU A O 1
ATOM 582 N N . ASN A 1 73 ? 12.679 -2.367 -13.219 1.00 88.81 73 ASN A N 1
ATOM 583 C CA . ASN A 1 73 ? 13.892 -3.131 -12.906 1.00 88.81 73 ASN A CA 1
ATOM 584 C C . ASN A 1 73 ? 13.648 -4.650 -12.864 1.00 88.81 73 ASN A C 1
ATOM 586 O O . ASN A 1 73 ? 14.470 -5.385 -12.326 1.00 88.81 73 ASN A O 1
ATOM 590 N N . GLU A 1 74 ? 12.503 -5.120 -13.372 1.00 82.69 74 GLU A N 1
ATOM 591 C CA . GLU A 1 74 ? 12.119 -6.541 -13.436 1.00 82.69 74 GLU A CA 1
ATOM 592 C C . GLU A 1 74 ? 12.092 -7.287 -12.083 1.00 82.69 74 GLU A C 1
ATOM 594 O O . GLU A 1 74 ? 11.991 -8.515 -12.039 1.00 82.69 74 GLU A O 1
ATOM 599 N N . VAL A 1 75 ? 12.100 -6.553 -10.966 1.00 83.75 75 VAL A N 1
ATOM 600 C CA . VAL A 1 75 ? 11.944 -7.076 -9.597 1.00 83.75 75 VAL A CA 1
ATOM 601 C C . VAL A 1 75 ? 10.507 -7.558 -9.367 1.00 83.75 75 VAL A C 1
ATOM 603 O O . VAL A 1 75 ? 10.270 -8.524 -8.643 1.00 83.75 75 VAL A O 1
ATOM 606 N N . ALA A 1 76 ? 9.535 -6.902 -10.006 1.00 80.12 76 ALA A N 1
ATOM 607 C CA . ALA A 1 76 ? 8.123 -7.262 -9.978 1.00 80.12 76 ALA A CA 1
ATOM 608 C C . ALA A 1 76 ? 7.580 -7.419 -11.402 1.00 80.12 76 ALA A C 1
ATOM 610 O O . ALA A 1 76 ? 7.803 -6.573 -12.264 1.00 80.12 76 ALA A O 1
ATOM 611 N N . LYS A 1 77 ? 6.804 -8.479 -11.651 1.00 75.88 77 LYS A N 1
ATOM 612 C CA . LYS A 1 77 ? 6.120 -8.684 -12.934 1.00 75.88 77 LYS A CA 1
ATOM 613 C C . LYS A 1 77 ? 4.634 -8.407 -12.784 1.00 75.88 77 LYS A C 1
ATOM 615 O O . LYS A 1 77 ? 3.962 -9.012 -11.950 1.00 75.88 77 LYS A O 1
ATOM 620 N N . VAL A 1 78 ? 4.114 -7.515 -13.623 1.00 68.62 78 VAL A N 1
ATOM 621 C CA . VAL A 1 78 ? 2.669 -7.323 -13.755 1.00 68.62 78 VAL A CA 1
ATOM 622 C C . VAL A 1 78 ? 2.111 -8.556 -14.453 1.00 68.62 78 VAL A C 1
ATOM 624 O O . VAL A 1 78 ? 2.388 -8.781 -15.632 1.00 68.62 78 VAL A O 1
ATOM 627 N N . ILE A 1 79 ? 1.314 -9.356 -13.740 1.00 66.19 79 ILE A N 1
ATOM 628 C CA . ILE A 1 79 ? 0.533 -10.417 -14.375 1.00 66.19 79 ILE A CA 1
ATOM 629 C C . ILE A 1 79 ? -0.550 -9.726 -15.197 1.00 66.19 79 ILE A C 1
ATOM 631 O O . ILE A 1 79 ? -1.631 -9.394 -14.710 1.00 66.19 79 ILE A O 1
ATOM 635 N N . ARG A 1 80 ? -0.254 -9.492 -16.475 1.00 58.97 80 ARG A N 1
ATOM 636 C CA . ARG A 1 80 ? -1.298 -9.235 -17.456 1.00 58.97 80 ARG A CA 1
ATOM 637 C C . ARG A 1 80 ? -2.116 -10.511 -17.522 1.00 58.97 80 ARG A C 1
ATOM 639 O O . ARG A 1 80 ? -1.666 -11.508 -18.080 1.00 58.97 80 ARG A O 1
ATOM 646 N N . ARG A 1 81 ? -3.303 -10.501 -16.915 1.00 55.75 81 ARG A N 1
ATOM 647 C CA . ARG A 1 81 ? -4.308 -11.509 -17.233 1.00 55.75 81 ARG A CA 1
ATOM 648 C C . ARG A 1 81 ? -4.598 -11.343 -18.723 1.00 55.75 81 ARG A C 1
ATOM 650 O O . ARG A 1 81 ? -5.313 -10.422 -19.103 1.00 55.75 81 ARG A O 1
ATOM 657 N N . CYS A 1 82 ? -3.980 -12.177 -19.560 1.00 45.31 82 CYS A N 1
ATOM 658 C CA . CYS A 1 82 ? -4.478 -12.411 -20.905 1.00 45.31 82 CYS A CA 1
ATOM 659 C C . CYS A 1 82 ? -5.942 -12.807 -20.738 1.00 45.31 82 CYS A C 1
ATOM 661 O O . CYS A 1 82 ? -6.238 -13.813 -20.090 1.00 45.31 82 CYS A O 1
ATOM 663 N N . GLY A 1 83 ? -6.848 -11.980 -21.258 1.00 49.34 83 GLY A N 1
ATOM 664 C CA . GLY A 1 83 ? -8.222 -12.395 -21.476 1.00 49.34 83 GLY A CA 1
ATOM 665 C C . GLY A 1 83 ? -8.173 -13.612 -22.387 1.00 49.34 83 GLY A C 1
ATOM 666 O O . GLY A 1 83 ? -7.794 -13.507 -23.549 1.00 49.34 83 GLY A O 1
ATOM 667 N N . SER A 1 84 ? -8.454 -14.777 -21.821 1.00 50.53 84 SER A N 1
ATOM 668 C CA . SER A 1 84 ? -8.728 -15.975 -22.591 1.00 50.53 84 SER A CA 1
ATOM 669 C C . SER A 1 84 ? -10.186 -15.897 -23.032 1.00 50.53 84 SER A C 1
ATOM 671 O O . SER A 1 84 ? -11.062 -15.790 -22.176 1.00 50.53 84 SER A O 1
ATOM 673 N N . GLY A 1 85 ? -10.414 -15.961 -24.343 1.00 49.16 85 GLY A N 1
ATOM 674 C CA . GLY A 1 85 ? -11.656 -16.458 -24.935 1.00 49.16 85 GLY A CA 1
ATOM 675 C C . GLY A 1 85 ? -12.754 -15.428 -25.198 1.00 49.16 85 GLY A C 1
ATOM 676 O O . GLY A 1 85 ? -13.374 -14.911 -24.272 1.00 49.16 85 GLY A O 1
ATOM 677 N N . GLY A 1 86 ? -13.021 -15.226 -26.488 1.00 36.94 86 GLY A N 1
ATOM 678 C CA . GLY A 1 86 ? -14.156 -14.518 -27.071 1.00 36.94 86 GLY A CA 1
ATOM 679 C C . GLY A 1 86 ? -13.922 -14.351 -28.558 1.00 36.94 86 GLY A C 1
ATOM 680 O O . GLY A 1 86 ? -13.591 -13.212 -28.943 1.00 36.94 86 GLY A O 1
#

Secondary structure (DSSP, 8-state):
-----HHHHHHHHHHHHHHHH-EETTEEGGGS-GGG--HHHHHHHHHHH--SHHHHHHHHHHHHHHHHHHHHTTSS----------

Foldseek 3Di:
DPPDDPVLVVVLVVLVVCQQQDDDPRDRNVPDDCQPDDPVVLVVSLVVPDDDPVSSVVSVVSVCVVVVVCCVVVVDDHPPPPPPDD

Sequence (86 aa):
MPKLDPDLLARRSRILDEICDSKHRGKKRGSLPFALMDRRHVLEIRDELRSTPGAQNDFVKVISAMYGWAVENEVAKVIRRCGSGG

Radius of gyration: 14.58 Å; chains: 1; bounding box: 34×32×37 Å